Protein AF-A0A3C0SJN4-F1 (afdb_monomer_lite)

Structure (mmCIF, N/CA/C/O backbone):
data_AF-A0A3C0SJN4-F1
#
_entry.id   AF-A0A3C0SJN4-F1
#
loop_
_atom_site.group_PDB
_atom_site.id
_atom_site.type_symbol
_atom_site.label_atom_id
_atom_site.label_alt_id
_atom_site.label_comp_id
_atom_site.label_asym_id
_atom_site.label_entity_id
_atom_site.label_seq_id
_atom_site.pdbx_PDB_ins_code
_atom_site.Cartn_x
_atom_site.Cartn_y
_atom_site.Cartn_z
_atom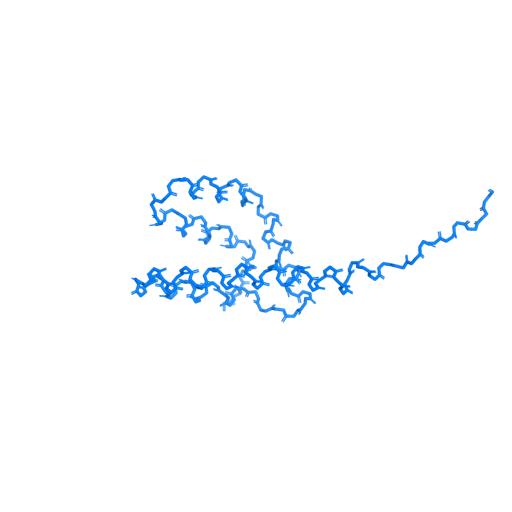_site.occupancy
_atom_site.B_iso_or_equiv
_atom_site.auth_seq_id
_atom_site.auth_comp_id
_atom_site.auth_asym_id
_atom_site.auth_atom_id
_atom_site.pdbx_PDB_model_num
ATOM 1 N N . ALA A 1 1 ? -14.432 -9.731 -17.265 1.00 37.62 1 ALA A N 1
ATOM 2 C CA . ALA A 1 1 ? -14.388 -8.297 -16.925 1.00 37.62 1 ALA A CA 1
ATOM 3 C C . ALA A 1 1 ? -13.154 -7.698 -17.584 1.00 37.62 1 ALA A C 1
ATOM 5 O O . ALA A 1 1 ? -12.112 -8.343 -17.551 1.00 37.62 1 ALA A O 1
ATOM 6 N N . ARG A 1 2 ? -13.260 -6.547 -18.258 1.00 41.03 2 ARG A N 1
ATOM 7 C CA . ARG A 1 2 ? -12.065 -5.808 -18.691 1.00 41.03 2 ARG A CA 1
ATOM 8 C C . ARG A 1 2 ? -11.479 -5.211 -17.414 1.00 41.03 2 ARG A C 1
ATOM 10 O O . ARG A 1 2 ? -12.140 -4.374 -16.817 1.00 41.03 2 ARG A O 1
ATOM 17 N N . GLY A 1 3 ? -10.358 -5.752 -16.940 1.00 44.16 3 GLY A N 1
ATOM 18 C CA . GLY A 1 3 ? -9.697 -5.248 -15.739 1.00 44.16 3 GLY A CA 1
ATOM 19 C C . GLY A 1 3 ? -9.242 -3.822 -16.004 1.00 44.16 3 GLY A C 1
ATOM 20 O O . GLY A 1 3 ? -8.483 -3.595 -16.948 1.00 44.16 3 GLY A O 1
ATOM 21 N N . GLU A 1 4 ? -9.769 -2.872 -15.241 1.00 54.94 4 GLU A N 1
ATOM 22 C CA . GLU A 1 4 ? -9.225 -1.520 -15.233 1.00 54.94 4 GLU A CA 1
ATOM 23 C C . GLU A 1 4 ? -7.765 -1.577 -14.755 1.00 54.94 4 GLU A C 1
ATOM 25 O O . GLU A 1 4 ? -7.414 -2.485 -13.992 1.00 54.94 4 GLU A O 1
ATOM 30 N N . PRO A 1 5 ? -6.885 -0.681 -15.239 1.00 64.06 5 PRO A N 1
ATOM 31 C CA . PRO A 1 5 ? -5.504 -0.632 -14.774 1.00 64.06 5 PRO A CA 1
ATOM 32 C C . PRO A 1 5 ? -5.484 -0.517 -13.252 1.00 64.06 5 PRO A C 1
ATOM 34 O O . PRO A 1 5 ? -6.140 0.354 -12.690 1.00 64.06 5 PRO A O 1
ATOM 37 N N . MET A 1 6 ? -4.711 -1.359 -12.569 1.00 68.94 6 MET A N 1
ATOM 38 C CA . MET A 1 6 ? -4.651 -1.322 -11.103 1.00 68.94 6 MET A CA 1
ATOM 39 C C . MET A 1 6 ? -4.192 0.050 -10.594 1.00 68.94 6 MET A C 1
ATOM 41 O O . MET A 1 6 ? -4.569 0.456 -9.498 1.00 68.94 6 MET A O 1
ATOM 45 N N . ALA A 1 7 ? -3.415 0.788 -11.396 1.00 73.56 7 ALA A N 1
ATOM 46 C CA . ALA A 1 7 ? -2.990 2.138 -11.062 1.00 73.56 7 ALA A CA 1
ATOM 47 C C . ALA A 1 7 ? -4.133 3.148 -10.900 1.00 73.56 7 ALA A C 1
ATOM 49 O O . ALA A 1 7 ? -3.939 4.118 -10.169 1.00 73.56 7 ALA A O 1
ATOM 50 N N . SER A 1 8 ? -5.286 2.971 -11.560 1.00 71.69 8 SER A N 1
ATOM 51 C CA . SER A 1 8 ? -6.400 3.912 -11.390 1.00 71.69 8 SER A CA 1
ATOM 52 C C . SER A 1 8 ? -7.082 3.741 -10.038 1.00 71.69 8 SER A C 1
ATOM 54 O O . SER A 1 8 ? -7.463 4.740 -9.448 1.00 71.69 8 SER A O 1
ATOM 56 N N . THR A 1 9 ? -7.149 2.511 -9.518 1.00 81.12 9 THR A N 1
ATOM 57 C CA . THR A 1 9 ? -7.845 2.192 -8.258 1.00 81.12 9 THR A CA 1
ATOM 58 C C . THR A 1 9 ? -6.939 2.133 -7.026 1.00 81.12 9 THR A C 1
ATOM 60 O O . THR A 1 9 ? -7.398 2.066 -5.887 1.00 81.12 9 THR A O 1
ATOM 63 N N . ASP A 1 10 ? -5.625 2.113 -7.232 1.00 86.75 10 ASP A N 1
ATOM 64 C CA . ASP A 1 10 ? -4.624 1.994 -6.172 1.00 86.75 10 ASP A CA 1
ATOM 65 C C . ASP A 1 10 ? -4.625 3.185 -5.181 1.00 86.75 10 ASP A C 1
ATOM 67 O O . ASP A 1 10 ? -4.630 2.935 -3.974 1.00 86.75 10 ASP A O 1
ATOM 71 N N . PRO A 1 11 ? -4.710 4.465 -5.603 1.00 87.75 11 PRO A N 1
ATOM 72 C CA . PRO A 1 11 ? -4.845 5.582 -4.664 1.00 87.75 11 PRO A CA 1
ATOM 73 C C . PRO A 1 11 ? -6.085 5.463 -3.770 1.00 87.75 11 PRO A C 1
ATOM 75 O O . PRO A 1 11 ? -5.975 5.602 -2.553 1.00 87.75 11 PRO A O 1
ATOM 78 N N . GLU A 1 12 ? -7.230 5.124 -4.363 1.00 89.06 12 GLU A N 1
ATOM 79 C CA . GLU A 1 12 ? -8.526 5.026 -3.682 1.00 89.06 12 GLU A CA 1
ATOM 80 C C . GLU A 1 12 ? -8.524 3.915 -2.627 1.00 89.06 12 GLU A C 1
ATOM 82 O O . GLU A 1 12 ? -9.024 4.108 -1.519 1.00 89.06 12 GLU A O 1
ATOM 87 N N . PHE A 1 13 ? -7.884 2.778 -2.920 1.00 90.44 13 PHE A N 1
ATOM 88 C CA . PHE A 1 13 ? -7.709 1.701 -1.946 1.00 90.44 13 PHE A CA 1
ATOM 89 C C . PHE A 1 13 ? -6.942 2.174 -0.703 1.00 90.44 13 PHE A C 1
ATOM 91 O O . PHE A 1 13 ? -7.379 1.967 0.430 1.00 90.44 13 PHE A O 1
ATOM 98 N N . HIS A 1 14 ? -5.805 2.844 -0.897 1.00 93.44 14 HIS A N 1
ATOM 99 C CA . HIS A 1 14 ? -4.993 3.333 0.216 1.00 93.44 14 HIS A CA 1
ATOM 100 C C . HIS A 1 14 ? -5.681 4.448 1.013 1.00 93.44 14 HIS A C 1
ATOM 102 O O . HIS A 1 14 ? -5.549 4.488 2.239 1.00 93.44 14 HIS A O 1
ATOM 108 N N . GLU A 1 15 ? -6.404 5.343 0.339 1.00 92.62 15 GLU A N 1
ATOM 109 C CA . GLU A 1 15 ? -7.209 6.380 0.986 1.00 92.62 15 GLU A CA 1
ATOM 110 C C . GLU A 1 15 ? -8.304 5.769 1.860 1.00 92.62 15 GLU A C 1
ATOM 112 O O . GLU A 1 15 ? -8.481 6.189 3.008 1.00 92.62 15 GLU A O 1
ATOM 117 N N . GLU A 1 16 ? -8.984 4.734 1.366 1.00 94.62 16 GLU A N 1
ATOM 118 C CA . GLU A 1 16 ? -10.049 4.067 2.103 1.00 94.62 16 GLU A CA 1
ATOM 119 C C . GLU A 1 16 ? -9.512 3.309 3.321 1.00 94.62 16 GLU A C 1
ATOM 121 O O . GLU A 1 16 ? -10.029 3.491 4.424 1.00 94.62 16 GLU A O 1
ATOM 126 N N . VAL A 1 17 ? -8.416 2.552 3.174 1.00 94.88 17 VAL A N 1
ATOM 127 C CA . VAL A 1 17 ? -7.737 1.887 4.304 1.00 94.88 17 VAL A CA 1
ATOM 128 C C . VAL A 1 17 ? -7.328 2.909 5.375 1.00 94.88 17 VAL A C 1
ATOM 130 O O . VAL A 1 17 ? -7.533 2.689 6.572 1.00 94.88 17 VAL A O 1
ATOM 133 N N . ALA A 1 18 ? -6.793 4.064 4.969 1.00 94.94 18 ALA A N 1
ATOM 134 C CA . ALA A 1 18 ? -6.434 5.126 5.903 1.00 94.94 18 ALA A CA 1
ATOM 135 C C . ALA A 1 18 ? -7.666 5.730 6.593 1.00 94.94 18 ALA A C 1
ATOM 137 O O . ALA A 1 18 ? -7.638 5.956 7.805 1.00 94.94 18 ALA A O 1
ATOM 138 N N . ARG A 1 19 ? -8.761 5.948 5.857 1.00 95.75 19 ARG A N 1
ATOM 139 C CA . ARG A 1 19 ? -10.019 6.486 6.390 1.00 95.75 19 ARG A CA 1
ATOM 140 C C . ARG A 1 19 ? -10.642 5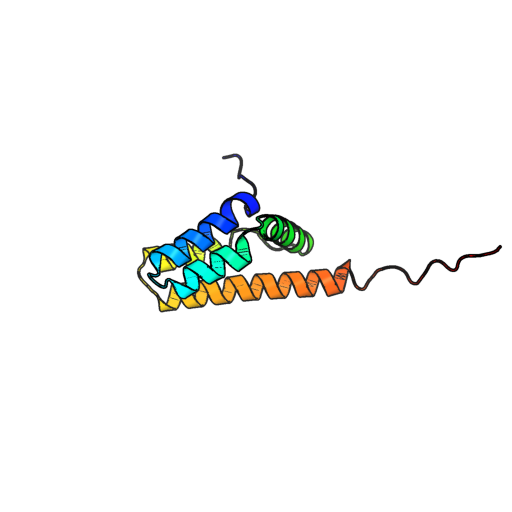.553 7.429 1.00 95.75 19 ARG A C 1
ATOM 142 O O . ARG A 1 19 ? -10.999 6.015 8.514 1.00 95.75 19 ARG A O 1
ATOM 149 N N . ILE A 1 20 ? -10.754 4.256 7.132 1.00 94.94 20 ILE A N 1
ATOM 150 C CA . ILE A 1 20 ? -11.374 3.275 8.041 1.00 94.94 20 ILE A CA 1
ATOM 151 C C . ILE A 1 20 ? -10.513 2.978 9.274 1.00 94.94 20 ILE A C 1
ATOM 153 O O . ILE A 1 20 ? -11.049 2.559 10.295 1.00 94.94 20 ILE A O 1
ATOM 157 N N . SER A 1 21 ? -9.207 3.269 9.231 1.00 94.19 21 SER A N 1
ATOM 158 C CA . SER A 1 21 ? -8.327 3.150 10.405 1.00 94.19 21 SER A CA 1
ATOM 159 C C . SER A 1 21 ? -8.663 4.136 11.536 1.00 94.19 21 SER A C 1
ATOM 161 O O . SER A 1 21 ? -8.179 3.980 12.656 1.00 94.19 21 SER A O 1
ATOM 163 N N . GLY A 1 22 ? -9.422 5.204 11.249 1.00 95.06 22 GLY A N 1
ATOM 164 C CA . GLY A 1 22 ? -9.710 6.281 12.203 1.00 95.06 22 GLY A CA 1
ATOM 165 C C . GLY A 1 22 ? -8.503 7.167 12.553 1.00 95.06 22 GLY A C 1
ATOM 166 O O . GLY A 1 22 ? -8.633 8.109 13.339 1.00 95.06 22 GLY A O 1
ATOM 167 N N . ASN A 1 23 ? -7.330 6.915 11.965 1.00 95.75 23 ASN A N 1
ATOM 168 C CA . ASN A 1 23 ? -6.115 7.679 12.211 1.00 95.75 23 ASN A CA 1
ATOM 169 C C . ASN A 1 23 ? -6.019 8.883 11.257 1.00 95.75 23 ASN A C 1
ATOM 171 O O . ASN A 1 23 ? -5.532 8.780 10.132 1.00 95.75 23 ASN A O 1
ATOM 175 N N . LYS A 1 24 ? -6.434 10.060 11.740 1.00 95.19 24 LYS A N 1
ATOM 176 C CA . LYS A 1 24 ? -6.414 11.312 10.958 1.00 95.19 24 LYS A CA 1
ATOM 177 C C . LYS A 1 24 ? -5.020 11.711 10.465 1.00 95.19 24 LYS A C 1
ATOM 179 O O . LYS A 1 24 ? -4.906 12.297 9.394 1.00 95.19 24 LYS A O 1
ATOM 184 N N . VAL A 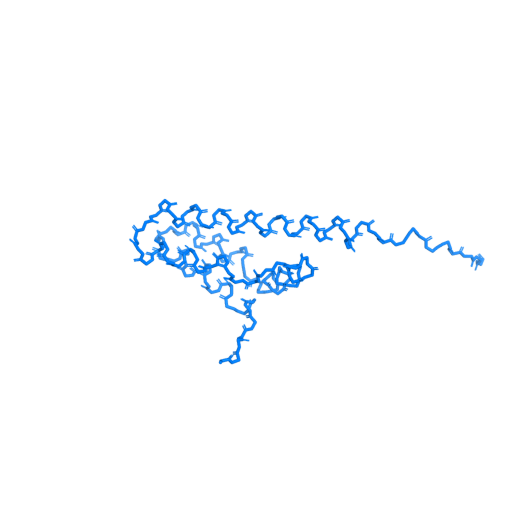1 25 ? -3.966 11.389 11.220 1.00 96.12 25 VAL A N 1
ATOM 185 C CA . VAL A 1 25 ? -2.581 11.671 10.806 1.00 96.12 25 VAL A CA 1
ATOM 186 C C . VAL A 1 25 ? -2.210 10.805 9.606 1.00 96.12 25 VAL A C 1
ATOM 188 O O . VAL A 1 25 ? -1.666 11.317 8.630 1.00 96.12 25 VAL A O 1
ATOM 191 N N . LEU A 1 26 ? -2.547 9.512 9.653 1.00 93.81 26 LEU A N 1
ATOM 192 C CA . LEU A 1 26 ? -2.334 8.595 8.533 1.00 93.81 26 LEU A CA 1
ATOM 193 C C . LEU A 1 26 ? -3.128 9.035 7.300 1.00 93.81 26 LEU A C 1
ATOM 195 O O . LEU A 1 26 ? -2.573 9.072 6.207 1.00 93.81 26 LEU A O 1
ATOM 199 N N . GLN A 1 27 ? -4.392 9.421 7.481 1.00 94.69 27 GLN A N 1
ATOM 200 C CA . GLN A 1 27 ? -5.238 9.903 6.392 1.00 94.69 27 GLN A CA 1
ATOM 201 C C . GLN A 1 27 ? -4.626 11.123 5.684 1.00 94.69 27 GLN A C 1
ATOM 203 O O . GLN A 1 27 ? -4.466 11.097 4.466 1.00 94.69 27 GLN A O 1
ATOM 208 N N . SER A 1 28 ? -4.198 12.150 6.429 1.00 93.94 28 SER A N 1
ATOM 209 C CA . SER A 1 28 ? -3.513 13.310 5.840 1.00 93.94 28 SER A CA 1
ATOM 210 C C . SER A 1 28 ? -2.196 12.940 5.155 1.00 93.94 28 SER A C 1
ATOM 212 O O . SER A 1 28 ? -1.876 13.477 4.097 1.00 93.94 28 SER A O 1
ATOM 214 N N . ALA A 1 29 ? -1.420 12.025 5.740 1.00 93.06 29 ALA A N 1
ATOM 215 C CA . ALA A 1 29 ? -0.156 11.595 5.154 1.00 93.06 29 ALA A CA 1
ATOM 216 C C . ALA A 1 29 ? -0.366 10.869 3.817 1.00 93.06 29 ALA A C 1
ATOM 218 O O . ALA A 1 29 ? 0.341 11.159 2.853 1.00 93.06 29 ALA A O 1
ATOM 219 N N . ILE A 1 30 ? -1.348 9.966 3.740 1.00 91.81 30 ILE A N 1
ATOM 220 C CA . ILE A 1 30 ? -1.691 9.251 2.506 1.00 91.81 30 ILE A CA 1
ATOM 221 C C . ILE A 1 30 ? -2.189 10.218 1.436 1.00 91.81 30 ILE A C 1
ATOM 223 O O . ILE A 1 30 ? -1.711 10.135 0.307 1.00 91.81 30 ILE A O 1
ATOM 227 N N . GLU A 1 31 ? -3.039 11.187 1.788 1.00 88.50 31 GLU A N 1
ATOM 228 C CA . GLU A 1 31 ? -3.492 12.211 0.840 1.00 88.50 31 GLU A CA 1
ATOM 229 C C . GLU A 1 31 ? -2.300 12.975 0.236 1.00 88.50 31 GLU A C 1
ATOM 231 O O . GLU A 1 31 ? -2.246 13.197 -0.968 1.00 88.50 31 GLU A O 1
ATOM 236 N N . ILE A 1 32 ? -1.291 13.331 1.040 1.00 88.44 32 ILE A N 1
ATOM 237 C CA . ILE A 1 32 ? -0.091 14.031 0.553 1.00 88.44 32 ILE A CA 1
ATOM 238 C C . ILE A 1 32 ? 0.777 13.120 -0.324 1.00 88.44 32 ILE A C 1
ATOM 240 O O . ILE A 1 32 ? 1.224 13.542 -1.390 1.00 88.44 32 ILE A O 1
ATOM 244 N N . ILE A 1 33 ? 1.028 11.883 0.114 1.00 86.25 33 ILE A N 1
ATOM 245 C CA . ILE A 1 33 ? 1.910 10.934 -0.583 1.00 86.25 33 ILE A CA 1
ATOM 246 C C . ILE A 1 33 ? 1.301 10.494 -1.920 1.00 86.25 33 ILE A C 1
ATOM 248 O O . ILE A 1 33 ? 2.036 10.281 -2.885 1.00 86.25 33 ILE A O 1
ATOM 252 N N . ARG A 1 34 ? -0.028 10.357 -1.988 1.00 83.56 34 ARG A N 1
ATOM 253 C CA . ARG A 1 34 ? -0.738 9.761 -3.130 1.00 83.56 34 ARG A CA 1
ATOM 254 C C . ARG A 1 34 ? -1.488 10.763 -4.010 1.00 83.56 34 ARG A C 1
ATOM 256 O O . ARG A 1 34 ? -1.979 10.366 -5.061 1.00 83.56 34 ARG A O 1
ATOM 263 N N . ARG A 1 35 ? -1.493 12.057 -3.654 1.00 69.88 35 ARG A N 1
ATOM 264 C CA . ARG A 1 35 ? -2.199 13.164 -4.341 1.00 69.88 35 ARG A CA 1
ATOM 265 C C . ARG A 1 35 ? -1.986 13.265 -5.852 1.00 69.88 35 ARG A C 1
ATOM 267 O O . ARG A 1 35 ? -2.805 13.858 -6.544 1.00 69.88 35 ARG A O 1
ATOM 274 N N . SER A 1 36 ? -0.876 12.735 -6.360 1.00 63.53 36 SER A N 1
ATOM 275 C CA . SER A 1 36 ? -0.629 12.595 -7.793 1.00 63.53 36 SER A CA 1
ATOM 276 C C . SER A 1 36 ? -0.716 11.112 -8.150 1.00 63.53 36 SER A C 1
ATOM 278 O O . SER A 1 36 ? 0.233 10.355 -7.947 1.00 63.53 36 SER A O 1
ATOM 280 N N . GLY A 1 37 ? -1.852 10.672 -8.700 1.00 65.31 37 GLY A N 1
ATOM 281 C CA . GLY A 1 37 ? -2.037 9.301 -9.211 1.00 65.31 37 GLY A CA 1
ATOM 282 C C . GLY A 1 37 ? -0.967 8.857 -10.231 1.00 65.31 37 GLY A C 1
ATOM 283 O O . GLY A 1 37 ? -0.840 7.672 -10.537 1.00 65.31 37 GLY A O 1
ATOM 284 N N . GLU A 1 38 ? -0.129 9.791 -10.694 1.00 67.38 38 GLU A N 1
ATOM 285 C CA . GLU A 1 38 ? 1.124 9.561 -11.419 1.00 67.38 38 GLU A CA 1
ATOM 286 C C . GLU A 1 38 ? 2.024 8.508 -10.748 1.00 67.38 38 GLU A C 1
ATOM 288 O O . GLU A 1 38 ? 2.611 7.670 -11.438 1.00 67.38 38 GLU A O 1
ATOM 293 N N . GLY A 1 39 ? 2.093 8.491 -9.410 1.00 73.06 39 GLY A N 1
ATOM 294 C CA . GLY A 1 39 ? 2.885 7.506 -8.670 1.00 73.06 39 GLY A CA 1
ATOM 295 C C . GLY A 1 39 ? 2.400 6.070 -8.883 1.00 73.06 39 GLY A C 1
ATOM 296 O O . GLY A 1 39 ? 3.213 5.169 -9.089 1.00 73.06 39 GLY A O 1
ATOM 297 N N . ALA A 1 40 ? 1.082 5.855 -8.907 1.00 80.56 40 ALA A N 1
ATOM 298 C CA . ALA A 1 40 ? 0.496 4.528 -9.086 1.00 80.56 40 ALA A CA 1
ATOM 299 C C . ALA A 1 40 ? 0.798 3.962 -10.484 1.00 80.56 40 ALA A C 1
ATOM 301 O O . ALA A 1 40 ? 1.254 2.825 -10.608 1.00 80.56 40 ALA A O 1
ATOM 302 N N . SER A 1 41 ? 0.663 4.789 -11.527 1.00 83.19 41 SER A N 1
ATOM 303 C CA . SER A 1 41 ? 1.002 4.403 -12.909 1.00 83.19 41 SER A CA 1
ATOM 304 C C . SER A 1 41 ? 2.496 4.094 -13.071 1.00 83.19 41 SER A C 1
ATOM 306 O O . SER A 1 41 ? 2.884 3.162 -13.778 1.00 83.19 41 SER A O 1
ATOM 308 N N . PHE A 1 42 ? 3.359 4.848 -12.383 1.00 86.38 42 PHE A N 1
ATOM 309 C CA . PHE A 1 42 ? 4.799 4.602 -12.377 1.00 86.38 42 PHE A CA 1
ATOM 310 C C . PHE A 1 42 ? 5.165 3.273 -11.700 1.00 86.38 42 PHE A C 1
ATOM 312 O O . PHE A 1 42 ? 5.959 2.500 -12.247 1.00 86.38 42 PHE A O 1
ATOM 319 N N . PHE A 1 43 ? 4.576 2.971 -10.539 1.00 87.69 43 PH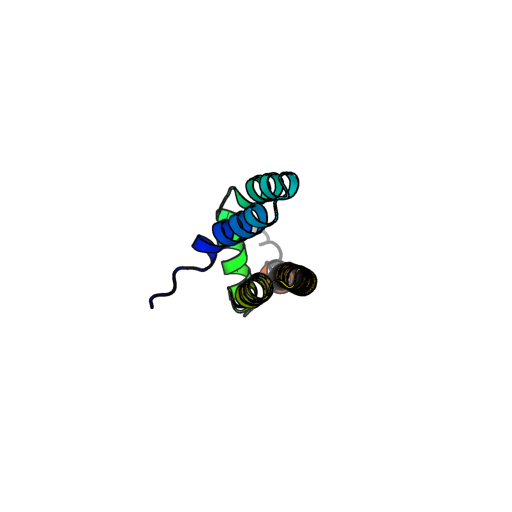E A N 1
ATOM 320 C CA . PHE A 1 43 ? 4.812 1.698 -9.858 1.00 87.69 43 PHE A CA 1
ATOM 321 C C . PHE A 1 43 ? 4.248 0.513 -10.645 1.00 87.69 43 PHE A C 1
ATOM 323 O O . PHE A 1 43 ? 4.939 -0.497 -10.765 1.00 87.69 43 PHE A O 1
ATOM 330 N N . GLU A 1 44 ? 3.060 0.635 -11.242 1.00 87.75 44 GLU A N 1
ATOM 331 C CA . GLU A 1 44 ? 2.495 -0.394 -12.124 1.00 87.75 44 GLU A CA 1
ATOM 332 C C . GLU A 1 44 ? 3.441 -0.709 -13.291 1.00 87.75 44 GLU A C 1
ATOM 334 O O . GLU A 1 44 ? 3.751 -1.878 -13.547 1.00 87.75 44 GLU A O 1
ATOM 339 N N . TYR A 1 45 ? 3.979 0.323 -13.947 1.00 89.38 45 TYR A N 1
ATOM 340 C CA . TYR A 1 45 ? 4.957 0.158 -15.018 1.00 89.38 45 TYR A CA 1
ATOM 341 C C . TYR A 1 45 ? 6.219 -0.582 -14.547 1.00 89.38 45 TYR A C 1
ATOM 343 O O . TYR A 1 45 ? 6.628 -1.564 -15.171 1.00 89.38 45 TYR A O 1
ATOM 351 N N . ILE A 1 46 ? 6.828 -0.143 -13.438 1.00 91.12 46 ILE A N 1
ATOM 352 C CA . ILE A 1 46 ? 8.033 -0.768 -12.869 1.00 91.12 46 ILE A CA 1
ATOM 353 C C . ILE A 1 46 ? 7.786 -2.242 -12.559 1.00 91.12 46 ILE A C 1
ATOM 355 O O . ILE A 1 46 ? 8.565 -3.100 -12.979 1.00 91.12 46 ILE A O 1
ATOM 359 N N . ARG A 1 47 ? 6.704 -2.533 -11.834 1.00 90.81 47 ARG A N 1
ATOM 360 C CA . ARG A 1 47 ? 6.362 -3.881 -11.369 1.00 90.81 47 ARG A CA 1
ATOM 361 C C . ARG A 1 47 ? 6.107 -4.818 -12.540 1.00 90.81 47 ARG A C 1
ATOM 363 O O . ARG A 1 47 ? 6.652 -5.917 -12.567 1.00 90.81 47 ARG A O 1
ATOM 370 N N . THR A 1 48 ? 5.396 -4.338 -13.557 1.00 89.94 48 THR A N 1
ATOM 371 C CA . THR A 1 48 ? 5.187 -5.082 -14.804 1.00 89.94 48 THR A CA 1
ATOM 372 C C . THR A 1 48 ? 6.514 -5.373 -15.511 1.00 89.94 48 THR A C 1
ATOM 374 O O . THR A 1 48 ? 6.729 -6.484 -15.992 1.00 89.94 48 THR A O 1
ATOM 377 N N . LYS A 1 49 ? 7.444 -4.407 -15.553 1.00 91.81 49 LYS A N 1
ATOM 378 C CA . LYS A 1 49 ? 8.753 -4.582 -16.207 1.00 91.81 49 LYS A CA 1
ATOM 379 C C . LYS A 1 49 ? 9.646 -5.622 -15.539 1.00 91.81 49 LYS A C 1
ATOM 381 O O . LYS A 1 49 ? 10.395 -6.287 -16.246 1.00 91.81 49 LYS A O 1
ATOM 386 N N . VAL A 1 50 ? 9.549 -5.783 -14.222 1.00 92.88 50 VAL A N 1
ATOM 387 C CA . VAL A 1 50 ? 10.314 -6.798 -13.478 1.00 92.88 50 VAL A CA 1
ATOM 388 C C . VAL A 1 50 ? 9.563 -8.126 -13.310 1.00 92.88 50 VAL A C 1
ATOM 390 O O . VAL A 1 50 ? 10.067 -9.025 -12.645 1.00 92.88 50 VAL A O 1
ATOM 393 N N . GLY A 1 51 ? 8.386 -8.272 -13.932 1.00 88.44 51 GLY A N 1
ATOM 394 C CA . GLY A 1 51 ? 7.604 -9.512 -13.935 1.00 88.44 51 GLY A CA 1
ATOM 395 C C . GLY A 1 51 ? 6.732 -9.737 -12.695 1.00 88.44 51 GLY A C 1
ATOM 396 O O . GLY A 1 51 ? 6.245 -10.849 -12.498 1.00 88.44 51 GLY A O 1
ATOM 397 N N . SER A 1 52 ? 6.523 -8.715 -11.865 1.00 86.62 52 SER A N 1
ATOM 398 C CA . SER A 1 52 ? 5.639 -8.795 -10.698 1.00 86.62 52 SER A CA 1
ATOM 399 C C . SER A 1 52 ? 4.168 -8.707 -11.103 1.00 86.62 52 SER A C 1
ATOM 401 O O . SER A 1 52 ? 3.792 -7.942 -11.993 1.00 86.62 52 SER A O 1
ATOM 403 N N . GLN A 1 53 ? 3.313 -9.448 -10.395 1.00 78.56 53 GLN A N 1
ATOM 404 C CA . GLN A 1 53 ? 1.865 -9.346 -10.552 1.00 78.56 53 GLN A CA 1
ATOM 405 C C . GLN A 1 53 ? 1.348 -8.104 -9.815 1.00 78.56 53 GLN A C 1
ATOM 407 O O . GLN A 1 53 ? 1.507 -7.952 -8.600 1.00 78.56 53 GLN A O 1
ATOM 412 N N . VAL A 1 54 ? 0.750 -7.179 -10.561 1.00 73.00 54 VAL A N 1
ATOM 413 C CA . VAL A 1 54 ? 0.161 -5.954 -10.010 1.00 73.00 54 VAL A CA 1
ATOM 414 C C . VAL A 1 54 ? -1.204 -6.292 -9.399 1.00 73.00 54 VAL A C 1
ATOM 416 O O . VAL A 1 54 ? -1.970 -7.051 -9.983 1.00 73.00 54 VAL A O 1
ATOM 419 N N . GLY A 1 55 ? -1.481 -5.784 -8.195 1.00 69.25 55 GLY A N 1
ATOM 420 C CA . GLY A 1 55 ? -2.756 -5.963 -7.485 1.00 69.25 55 GLY A CA 1
ATOM 421 C C . GLY A 1 55 ? -2.902 -7.213 -6.616 1.00 69.25 55 GLY A C 1
ATOM 422 O O . GLY A 1 55 ? -3.680 -7.178 -5.670 1.00 69.25 55 GLY A O 1
ATOM 423 N N . ALA A 1 56 ? -2.103 -8.264 -6.830 1.00 73.69 56 ALA A N 1
ATOM 424 C CA . ALA A 1 56 ? -2.177 -9.491 -6.021 1.00 73.69 56 ALA A CA 1
ATOM 425 C C . ALA A 1 56 ? -1.936 -9.257 -4.514 1.00 73.69 56 ALA A C 1
ATOM 427 O O . ALA A 1 56 ? -2.468 -9.976 -3.676 1.00 73.69 56 ALA A O 1
ATOM 428 N N . ASP A 1 57 ? -1.155 -8.232 -4.167 1.00 81.00 57 ASP A N 1
ATOM 429 C CA . ASP A 1 57 ? -0.851 -7.899 -2.774 1.00 81.00 57 ASP A CA 1
ATOM 430 C C . ASP A 1 57 ? -2.033 -7.219 -2.043 1.00 81.00 57 ASP A C 1
ATOM 432 O O . ASP A 1 57 ? -2.087 -7.273 -0.815 1.00 81.00 57 ASP A O 1
ATOM 436 N N . HIS A 1 58 ? -2.963 -6.568 -2.760 1.00 91.00 58 HIS A N 1
ATOM 437 C CA . HIS A 1 58 ? -4.097 -5.859 -2.142 1.00 91.00 58 HIS A CA 1
ATOM 438 C C . HIS A 1 58 ? -5.164 -6.813 -1.618 1.00 91.00 58 HIS A C 1
ATOM 440 O O . HIS A 1 58 ? -5.741 -6.536 -0.570 1.00 91.00 58 HIS A O 1
ATOM 446 N N . GLU A 1 59 ? -5.379 -7.943 -2.295 1.00 90.56 59 GLU A N 1
ATOM 447 C CA . GLU A 1 59 ? -6.357 -8.951 -1.872 1.00 90.56 59 GLU A CA 1
ATOM 448 C C . GLU A 1 59 ? -6.062 -9.433 -0.447 1.00 90.56 59 GLU A C 1
ATOM 450 O O . GLU A 1 59 ? -6.920 -9.371 0.421 1.00 90.56 59 GLU A O 1
ATOM 455 N N . ALA A 1 60 ? -4.802 -9.768 -0.154 1.00 92.69 60 ALA A N 1
ATOM 456 C CA . ALA A 1 60 ? -4.400 -10.222 1.177 1.00 92.69 60 ALA A CA 1
ATOM 457 C C . ALA A 1 60 ? -4.587 -9.155 2.274 1.00 92.69 60 ALA A C 1
ATOM 459 O O . ALA A 1 60 ? -4.763 -9.489 3.444 1.00 92.69 60 ALA A O 1
ATOM 460 N N . VAL A 1 61 ? -4.501 -7.867 1.924 1.00 95.38 61 VAL A N 1
ATOM 461 C CA . VAL A 1 61 ? -4.804 -6.771 2.858 1.00 95.38 61 VAL A C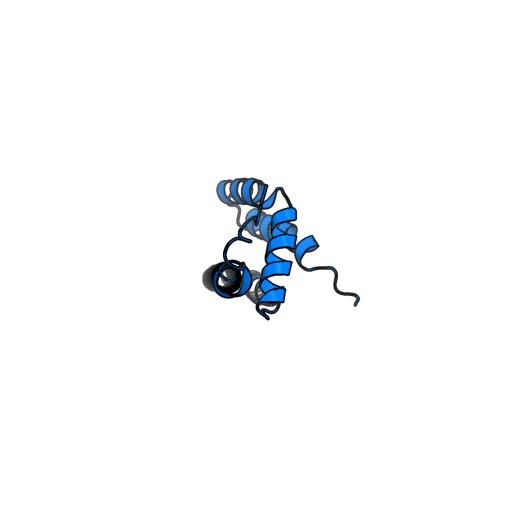A 1
ATOM 462 C C . VAL A 1 61 ? -6.311 -6.678 3.072 1.00 95.38 61 VAL A C 1
ATOM 464 O O . VAL A 1 61 ? -6.755 -6.549 4.209 1.00 95.38 61 VAL A O 1
ATOM 467 N N . TYR A 1 62 ? -7.083 -6.736 1.987 1.00 94.69 62 TYR A N 1
ATOM 468 C CA . TYR A 1 62 ? -8.538 -6.677 2.019 1.00 94.69 62 TYR A CA 1
ATOM 469 C C . TYR A 1 62 ? -9.130 -7.821 2.848 1.00 94.69 62 TYR A C 1
ATOM 471 O O . TYR A 1 62 ? -9.893 -7.552 3.772 1.00 94.69 62 TYR A O 1
ATOM 479 N N . GLU A 1 63 ? -8.722 -9.063 2.586 1.00 95.56 63 GLU A N 1
ATOM 480 C CA . GLU A 1 63 ? -9.170 -10.249 3.322 1.00 95.56 63 GLU A CA 1
ATOM 481 C C . GLU A 1 63 ? -8.895 -10.107 4.825 1.00 95.56 63 GLU A C 1
ATOM 483 O O . GLU A 1 63 ? -9.805 -10.252 5.634 1.00 95.56 63 GLU A O 1
ATOM 488 N N . ALA A 1 64 ? -7.682 -9.695 5.211 1.00 97.19 64 ALA A N 1
ATOM 489 C CA . ALA A 1 64 ? -7.341 -9.501 6.621 1.00 97.19 64 ALA A CA 1
ATOM 490 C C . ALA A 1 64 ? -8.172 -8.396 7.308 1.00 97.19 64 ALA A C 1
ATOM 492 O O . ALA A 1 64 ? -8.490 -8.501 8.493 1.00 97.19 64 ALA A O 1
ATOM 493 N N . ILE A 1 65 ? -8.544 -7.338 6.574 1.00 96.56 65 ILE A N 1
ATOM 494 C CA . ILE A 1 65 ? -9.445 -6.292 7.080 1.00 96.56 65 ILE A CA 1
ATOM 495 C C . ILE A 1 65 ? -10.868 -6.839 7.245 1.00 96.56 65 ILE A C 1
ATOM 497 O O . ILE A 1 65 ? -11.503 -6.559 8.261 1.00 96.56 65 ILE A O 1
ATOM 501 N N . VAL A 1 66 ? -11.367 -7.605 6.271 1.00 97.12 66 VAL A N 1
ATOM 502 C CA . VAL A 1 66 ? -12.698 -8.236 6.321 1.00 97.12 66 VAL A CA 1
ATOM 503 C C . VAL A 1 66 ? -12.800 -9.215 7.489 1.00 97.12 66 VAL A C 1
ATOM 505 O O . VAL A 1 66 ? -13.811 -9.218 8.190 1.00 97.12 66 VAL A O 1
ATOM 508 N N . ASP A 1 67 ? -11.737 -9.973 7.743 1.00 97.75 67 ASP A N 1
ATOM 509 C CA . ASP A 1 67 ? -11.644 -10.917 8.858 1.00 97.75 67 ASP A CA 1
ATOM 510 C C . ASP A 1 67 ? -11.489 -10.225 10.224 1.00 97.75 67 ASP A C 1
ATOM 512 O O . ASP A 1 67 ? -11.604 -10.868 11.269 1.00 97.75 67 ASP A O 1
ATOM 516 N N . GLY A 1 68 ? -11.263 -8.906 10.241 1.00 96.75 68 GLY A N 1
ATOM 517 C CA . GLY A 1 68 ? -11.103 -8.127 11.466 1.00 96.75 68 GLY A CA 1
ATOM 518 C C . GLY A 1 68 ? -9.800 -8.418 12.213 1.00 96.75 68 GLY A C 1
ATOM 519 O O . GLY A 1 68 ? -9.762 -8.241 13.430 1.00 96.75 68 GLY A O 1
ATOM 520 N N . ASP A 1 69 ? -8.750 -8.850 11.505 1.00 98.06 69 ASP A N 1
ATOM 521 C CA . ASP A 1 69 ? -7.429 -9.167 12.058 1.00 98.06 69 ASP A CA 1
ATOM 522 C C . ASP A 1 69 ? -6.441 -8.010 11.777 1.00 98.06 69 ASP A C 1
ATOM 524 O O . ASP A 1 69 ? -5.856 -7.915 10.686 1.00 98.06 69 ASP A O 1
ATOM 528 N N . PRO A 1 70 ? -6.253 -7.078 12.733 1.00 95.06 70 PRO A N 1
ATOM 529 C CA . PRO A 1 70 ? -5.416 -5.905 12.517 1.00 95.06 70 PRO A CA 1
ATOM 530 C C . PRO A 1 70 ? -3.928 -6.258 12.387 1.00 95.06 70 PRO A C 1
ATOM 532 O O . PRO A 1 70 ? -3.202 -5.588 11.642 1.00 95.06 70 PRO A O 1
ATOM 535 N N . GLU A 1 71 ? -3.452 -7.306 13.064 1.00 97.50 71 GLU A N 1
ATOM 536 C CA . GLU A 1 71 ? -2.078 -7.789 12.942 1.00 97.50 71 GLU A CA 1
ATOM 537 C C . GLU A 1 71 ? -1.816 -8.360 11.544 1.00 97.50 71 GLU A C 1
ATOM 539 O O . GLU A 1 71 ? -0.807 -8.015 10.915 1.00 97.50 71 GLU A O 1
ATOM 544 N N . ALA A 1 72 ? -2.732 -9.179 11.023 1.00 97.81 72 ALA A N 1
ATOM 545 C CA . ALA A 1 72 ? -2.641 -9.729 9.677 1.00 97.81 72 ALA A CA 1
ATOM 546 C C . ALA A 1 72 ? -2.709 -8.628 8.613 1.00 97.81 72 ALA A C 1
ATOM 548 O O . ALA A 1 72 ? -1.886 -8.634 7.691 1.00 97.81 72 ALA A O 1
ATOM 549 N N . ALA A 1 73 ? -3.603 -7.645 8.768 1.00 96.62 73 ALA A N 1
ATOM 550 C CA . ALA A 1 73 ? -3.725 -6.514 7.849 1.00 96.62 73 ALA A CA 1
ATOM 551 C C . ALA A 1 73 ? -2.437 -5.676 7.813 1.00 96.62 73 ALA A C 1
ATOM 553 O O . ALA A 1 73 ? -1.909 -5.362 6.741 1.00 96.62 73 ALA A O 1
ATOM 554 N N . SER A 1 74 ? -1.867 -5.379 8.985 1.00 96.00 74 SER A N 1
ATOM 555 C CA . SER A 1 74 ? -0.588 -4.671 9.110 1.00 96.00 74 SER A CA 1
ATOM 556 C C . SER A 1 74 ? 0.568 -5.454 8.476 1.00 96.00 74 SER A C 1
ATOM 558 O O . SER A 1 74 ? 1.379 -4.903 7.718 1.00 96.00 74 SER A O 1
ATOM 560 N N . ALA A 1 75 ? 0.627 -6.766 8.717 1.00 97.75 75 ALA A N 1
ATOM 561 C CA . ALA A 1 75 ? 1.643 -7.632 8.136 1.00 97.75 75 ALA A CA 1
ATOM 562 C C . ALA A 1 75 ? 1.506 -7.736 6.606 1.00 97.75 75 ALA A C 1
ATOM 564 O O . ALA A 1 75 ? 2.516 -7.707 5.897 1.00 97.75 75 ALA A O 1
ATOM 565 N N . ALA A 1 76 ? 0.280 -7.820 6.083 1.00 96.62 76 ALA A N 1
ATOM 566 C CA . ALA A 1 76 ? -0.004 -7.831 4.651 1.00 96.62 76 ALA A CA 1
ATOM 567 C C . ALA A 1 76 ? 0.408 -6.511 3.985 1.00 96.62 76 ALA A C 1
ATOM 569 O O . ALA A 1 76 ? 1.156 -6.537 3.006 1.00 96.62 76 ALA A O 1
ATOM 570 N N . MET A 1 77 ? 0.046 -5.365 4.571 1.00 95.31 77 MET A N 1
ATOM 571 C CA . MET A 1 77 ? 0.442 -4.046 4.064 1.00 95.31 77 MET A CA 1
ATOM 572 C C . MET A 1 77 ? 1.967 -3.865 4.092 1.00 95.31 77 MET A C 1
ATOM 574 O O . MET A 1 77 ? 2.574 -3.386 3.134 1.00 95.31 77 MET A O 1
ATOM 578 N N . THR A 1 78 ? 2.628 -4.325 5.155 1.00 96.75 78 THR A N 1
ATOM 579 C CA . THR A 1 78 ? 4.095 -4.293 5.248 1.00 96.75 78 THR A CA 1
ATOM 580 C C . THR A 1 78 ? 4.747 -5.142 4.156 1.00 96.75 78 THR A C 1
ATOM 582 O O . THR A 1 78 ? 5.735 -4.723 3.544 1.00 96.75 78 THR A O 1
ATOM 585 N N . ARG A 1 79 ? 4.213 -6.339 3.876 1.00 96.25 79 ARG A N 1
ATOM 586 C CA . ARG A 1 79 ? 4.692 -7.186 2.771 1.00 96.25 79 ARG A CA 1
ATOM 587 C C . ARG A 1 79 ? 4.484 -6.511 1.417 1.00 96.25 79 ARG A C 1
ATOM 589 O O . ARG A 1 79 ? 5.436 -6.462 0.640 1.00 96.25 79 ARG A O 1
ATOM 596 N N . HIS A 1 80 ? 3.302 -5.945 1.176 1.00 94.31 80 HIS A N 1
ATOM 597 C CA . HIS A 1 80 ? 2.977 -5.191 -0.035 1.00 94.31 80 HIS A CA 1
ATOM 598 C C . HIS A 1 80 ? 4.009 -4.081 -0.308 1.00 94.31 80 HIS A C 1
ATOM 600 O O . HIS A 1 80 ? 4.670 -4.087 -1.349 1.00 94.31 80 HIS A O 1
ATOM 606 N N . ILE A 1 81 ? 4.248 -3.187 0.659 1.00 93.38 81 ILE A N 1
ATOM 607 C CA . ILE A 1 81 ? 5.201 -2.076 0.496 1.00 93.38 81 ILE A CA 1
ATOM 608 C C . ILE A 1 81 ? 6.632 -2.587 0.275 1.00 93.38 81 ILE A C 1
ATOM 610 O O . ILE A 1 81 ? 7.357 -2.075 -0.581 1.00 93.38 81 ILE A O 1
ATOM 614 N N . ASN A 1 82 ? 7.048 -3.641 0.984 1.00 95.62 82 ASN A N 1
ATOM 615 C CA . ASN A 1 82 ? 8.363 -4.251 0.774 1.00 95.62 82 ASN A CA 1
ATOM 616 C C . ASN A 1 82 ? 8.514 -4.884 -0.618 1.00 95.62 82 ASN A C 1
ATOM 618 O O . ASN A 1 82 ? 9.603 -4.822 -1.196 1.00 95.62 82 ASN A O 1
ATOM 622 N N . ASN A 1 83 ? 7.446 -5.465 -1.173 1.00 93.94 83 ASN A N 1
ATOM 623 C CA . ASN A 1 83 ? 7.435 -5.964 -2.545 1.00 93.94 83 ASN A CA 1
ATOM 624 C C . ASN A 1 83 ? 7.622 -4.810 -3.538 1.00 93.94 83 ASN A C 1
ATOM 626 O O . ASN A 1 83 ? 8.489 -4.899 -4.403 1.00 93.94 83 ASN A O 1
ATOM 630 N N . VAL A 1 84 ? 6.902 -3.695 -3.365 1.00 92.00 84 VAL A N 1
ATOM 631 C CA . VAL A 1 84 ? 7.067 -2.498 -4.213 1.00 92.00 84 VAL A CA 1
ATOM 632 C C . VAL A 1 84 ? 8.508 -1.975 -4.154 1.00 92.00 84 VAL A C 1
ATOM 634 O O . VAL A 1 84 ? 9.129 -1.744 -5.191 1.00 92.00 84 VAL A O 1
ATOM 637 N N . ILE A 1 85 ? 9.091 -1.856 -2.955 1.00 94.25 85 ILE A N 1
ATOM 638 C CA . ILE A 1 85 ? 10.487 -1.417 -2.777 1.00 94.25 85 ILE A CA 1
ATOM 639 C C . ILE A 1 85 ? 11.465 -2.363 -3.488 1.00 94.25 85 ILE A C 1
ATOM 641 O O . ILE A 1 85 ? 12.424 -1.904 -4.118 1.00 94.25 85 ILE A O 1
ATOM 645 N N . ARG A 1 86 ? 11.251 -3.680 -3.385 1.00 94.88 86 ARG A N 1
ATOM 646 C CA . ARG A 1 86 ? 12.074 -4.685 -4.071 1.00 94.88 86 ARG A CA 1
ATOM 647 C C . ARG A 1 86 ? 12.011 -4.496 -5.582 1.00 94.88 86 ARG A C 1
ATOM 649 O O . ARG A 1 86 ? 13.061 -4.446 -6.216 1.00 94.88 86 ARG A O 1
ATOM 656 N N . ASP A 1 87 ? 10.816 -4.328 -6.130 1.00 93.81 87 ASP A N 1
ATOM 657 C CA . ASP A 1 87 ? 10.594 -4.197 -7.570 1.00 93.81 87 ASP A CA 1
ATOM 658 C C . ASP A 1 87 ? 11.259 -2.938 -8.131 1.00 93.81 87 ASP A C 1
ATOM 660 O O . ASP A 1 87 ? 11.965 -3.001 -9.138 1.00 93.81 87 ASP A O 1
ATOM 664 N N . VAL A 1 88 ? 11.144 -1.810 -7.422 1.00 93.25 88 VAL A N 1
ATOM 665 C CA . VAL A 1 88 ? 11.841 -0.562 -7.773 1.00 93.25 88 VAL A CA 1
ATOM 666 C C . VAL A 1 88 ? 13.360 -0.754 -7.767 1.00 93.25 88 VAL A C 1
ATOM 668 O O . VAL A 1 88 ? 14.048 -0.310 -8.690 1.00 93.25 88 VAL A O 1
ATOM 671 N N . ARG A 1 89 ? 13.910 -1.440 -6.756 1.00 94.50 89 ARG A N 1
ATOM 672 C CA . ARG A 1 89 ? 15.354 -1.725 -6.679 1.00 94.50 89 ARG A CA 1
ATOM 673 C C . ARG A 1 89 ? 15.823 -2.610 -7.834 1.00 94.50 89 ARG A C 1
ATOM 675 O O . ARG A 1 89 ? 16.862 -2.314 -8.425 1.00 94.50 89 ARG A O 1
ATOM 682 N N . THR A 1 90 ? 15.069 -3.659 -8.159 1.00 94.12 90 THR A N 1
ATOM 683 C CA . THR A 1 90 ? 15.352 -4.565 -9.282 1.00 94.12 90 THR A CA 1
ATOM 684 C C . THR A 1 90 ? 15.321 -3.810 -10.606 1.00 94.12 90 THR A C 1
ATOM 686 O O . THR A 1 90 ? 16.300 -3.836 -11.348 1.00 94.12 90 THR A O 1
ATOM 689 N N . TYR A 1 91 ? 14.267 -3.028 -10.853 1.00 94.00 91 TYR A N 1
ATOM 690 C CA . TYR A 1 91 ? 14.145 -2.206 -12.055 1.00 94.00 91 TYR A CA 1
ATOM 691 C C . TYR A 1 91 ? 15.336 -1.259 -12.221 1.00 94.00 91 TYR A C 1
ATOM 693 O O . TYR A 1 91 ? 15.932 -1.169 -13.294 1.00 94.00 91 TYR A O 1
ATOM 701 N N . TRP A 1 92 ? 15.746 -0.573 -11.151 1.00 92.56 92 TRP A N 1
ATOM 702 C CA . TRP A 1 92 ? 16.869 0.358 -11.232 1.00 92.56 92 TRP A CA 1
ATOM 703 C C . TRP A 1 92 ? 18.202 -0.343 -11.511 1.00 92.56 92 TRP A C 1
ATOM 705 O O . TRP A 1 92 ? 19.025 0.148 -12.292 1.00 92.56 92 TRP A O 1
ATOM 715 N N . LYS A 1 93 ? 18.420 -1.501 -10.879 1.00 90.94 93 LYS A N 1
ATOM 716 C CA . LYS A 1 93 ? 19.606 -2.334 -11.087 1.00 90.94 93 LYS A CA 1
ATOM 717 C C . LYS A 1 93 ? 19.692 -2.828 -12.532 1.00 90.94 93 LYS A C 1
ATOM 719 O O . LYS A 1 93 ? 20.761 -2.720 -13.129 1.00 90.94 93 LYS A O 1
ATOM 724 N N . ASP A 1 94 ? 18.588 -3.317 -13.083 1.00 89.62 94 ASP A N 1
ATOM 725 C CA . ASP A 1 94 ? 18.606 -4.077 -14.332 1.00 89.62 94 ASP A CA 1
ATOM 726 C C . ASP A 1 94 ? 18.333 -3.198 -15.565 1.00 89.62 94 ASP A C 1
ATOM 728 O O . ASP A 1 94 ? 18.772 -3.521 -16.671 1.00 89.62 94 ASP A O 1
ATOM 732 N N . HIS A 1 95 ? 17.609 -2.084 -15.409 1.00 85.56 95 HIS A N 1
ATOM 733 C CA . HIS A 1 95 ? 17.111 -1.282 -16.539 1.00 85.56 95 HIS A CA 1
ATOM 734 C C . HIS A 1 95 ? 17.595 0.171 -16.545 1.00 85.56 95 HIS A C 1
ATOM 736 O O . HIS A 1 95 ? 17.524 0.822 -17.585 1.00 85.56 95 HIS A O 1
ATOM 742 N N . VAL A 1 96 ? 18.111 0.691 -15.425 1.00 81.69 96 VAL A N 1
ATOM 743 C CA . VAL A 1 96 ? 18.594 2.085 -15.349 1.00 81.69 96 VAL A CA 1
ATOM 744 C C . VAL A 1 96 ? 20.116 2.163 -15.250 1.00 81.69 96 VAL A C 1
ATOM 746 O O . VAL A 1 96 ? 20.739 2.987 -15.921 1.00 81.69 96 VAL A O 1
ATOM 749 N N . ARG A 1 97 ? 20.755 1.275 -14.478 1.00 64.75 97 ARG A N 1
ATOM 750 C CA . ARG A 1 97 ? 22.228 1.208 -14.397 1.00 64.75 97 ARG A CA 1
ATOM 751 C C . ARG A 1 97 ? 22.909 0.682 -15.671 1.00 64.75 97 ARG A C 1
ATOM 753 O O . ARG A 1 97 ? 24.122 0.824 -15.786 1.00 64.75 97 ARG A O 1
ATOM 760 N N . SER A 1 98 ? 22.162 0.131 -16.628 1.00 55.53 98 SER A N 1
ATOM 761 C CA . SER A 1 98 ? 22.664 -0.373 -17.917 1.00 55.53 98 SER A CA 1
ATOM 762 C C . SER A 1 98 ? 22.666 0.660 -19.060 1.00 55.53 98 SER A C 1
ATOM 764 O O . SER A 1 98 ? 22.915 0.294 -20.209 1.00 55.53 98 SER A O 1
ATOM 766 N N . LEU A 1 99 ? 22.450 1.956 -18.785 1.00 49.69 99 LEU A N 1
ATOM 767 C CA . LEU A 1 99 ? 22.581 3.004 -19.809 1.00 49.69 99 LEU A CA 1
ATOM 768 C C . LEU A 1 99 ? 23.988 2.978 -20.449 1.00 49.69 99 LEU A C 1
ATOM 770 O O . LEU A 1 99 ? 24.989 2.964 -19.726 1.00 49.69 99 LEU A O 1
ATOM 774 N N . PRO A 1 100 ? 24.103 2.994 -21.793 1.00 51.50 100 PRO A N 1
ATOM 775 C CA . PRO A 1 100 ? 25.389 2.870 -22.465 1.00 51.50 100 PRO A CA 1
ATOM 776 C C . PRO A 1 100 ? 26.306 4.036 -22.090 1.00 51.50 100 PRO A C 1
ATOM 778 O O . PRO A 1 100 ? 25.895 5.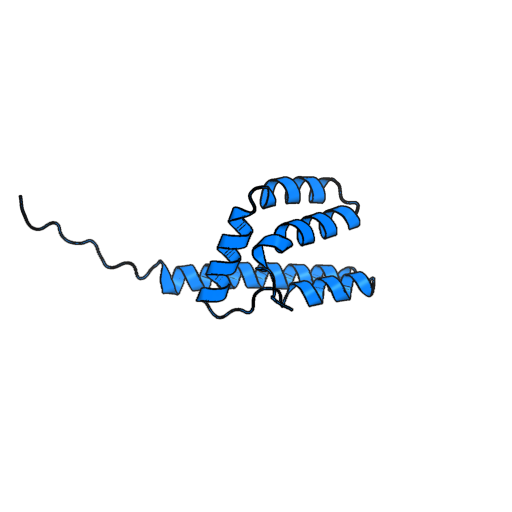200 -22.076 1.00 51.50 100 PRO A O 1
ATOM 781 N N . ALA A 1 101 ? 27.573 3.712 -21.815 1.00 53.25 101 ALA A N 1
ATOM 782 C CA . ALA A 1 101 ? 28.619 4.693 -21.572 1.00 53.25 101 ALA A CA 1
ATOM 783 C C . ALA A 1 101 ? 28.604 5.764 -22.677 1.00 53.25 101 ALA A C 1
ATOM 785 O O . ALA A 1 101 ? 28.582 5.438 -23.864 1.00 53.25 101 ALA A O 1
ATOM 786 N N . LYS A 1 102 ? 28.581 7.036 -22.248 1.00 50.22 102 LYS A N 1
ATOM 787 C CA . LYS A 1 102 ? 28.602 8.278 -23.043 1.00 50.22 102 LYS A CA 1
ATOM 788 C C . LYS A 1 102 ? 28.984 8.062 -24.515 1.00 50.22 102 LYS A C 1
ATOM 790 O O . LYS A 1 102 ? 30.130 7.717 -24.808 1.00 50.22 102 LYS A O 1
ATOM 795 N N . ARG A 1 103 ? 28.083 8.402 -25.450 1.00 55.22 103 ARG A N 1
ATOM 796 C CA . ARG A 1 103 ? 28.475 8.689 -26.843 1.00 55.22 103 ARG A CA 1
ATOM 797 C C . ARG A 1 103 ? 29.619 9.705 -26.794 1.00 55.22 103 ARG A C 1
ATOM 799 O O . ARG A 1 103 ? 29.392 10.867 -26.458 1.00 55.22 103 ARG A O 1
ATOM 806 N N . LYS A 1 104 ? 30.850 9.281 -27.110 1.00 52.28 104 LYS A N 1
ATOM 807 C CA . LYS A 1 104 ? 31.932 10.218 -27.423 1.00 52.28 104 LYS A CA 1
ATOM 808 C C . LYS A 1 104 ? 31.420 11.075 -28.577 1.00 52.28 104 LYS A C 1
ATOM 810 O O . LYS A 1 104 ? 31.204 10.554 -29.670 1.00 52.28 104 LYS A O 1
ATOM 815 N N . ARG A 1 105 ? 31.196 12.369 -28.336 1.00 52.50 105 ARG A N 1
ATOM 816 C CA . ARG A 1 105 ? 31.068 13.342 -29.421 1.00 52.50 105 ARG A CA 1
ATOM 817 C C . ARG A 1 105 ? 32.385 13.294 -30.196 1.00 52.50 105 ARG A C 1
ATOM 819 O O . ARG A 1 105 ? 33.401 13.784 -29.716 1.00 52.50 105 ARG A O 1
ATOM 826 N N . LYS A 1 106 ? 32.387 12.618 -31.345 1.00 49.22 106 LYS A N 1
ATOM 827 C CA . LYS A 1 106 ? 33.433 12.793 -32.349 1.00 49.22 106 LYS A CA 1
ATOM 828 C C . LYS A 1 106 ? 33.178 14.139 -33.018 1.00 49.22 106 LYS A C 1
ATOM 830 O O . LYS A 1 106 ? 32.138 14.286 -33.645 1.00 49.22 106 LYS A O 1
ATOM 835 N N . GLY A 1 107 ? 34.141 15.043 -32.864 1.00 61.84 107 GLY A N 1
ATOM 836 C CA . GLY A 1 107 ? 34.431 16.143 -33.781 1.00 61.84 107 GLY A CA 1
ATOM 837 C C . GLY A 1 107 ? 33.404 17.270 -33.854 1.00 61.84 107 GLY A C 1
ATOM 838 O O . GLY A 1 107 ? 32.347 17.109 -34.456 1.00 61.84 107 GLY A O 1
ATOM 839 N N . GLN A 1 108 ? 33.790 18.437 -33.345 1.00 40.22 108 GLN A N 1
ATOM 840 C CA . GLN A 1 108 ? 33.928 19.621 -34.191 1.00 40.22 108 GLN A CA 1
ATOM 841 C C . GLN A 1 108 ? 35.037 20.503 -33.624 1.00 40.22 108 GLN A C 1
ATOM 843 O O . GLN A 1 108 ? 35.092 20.608 -32.377 1.00 40.22 108 GLN A O 1
#

Secondary structure (DSSP, 8-state):
--PPPHHHHHHHHHHHHHHHTT-HHHHHHHHHHHSSTHHHHHHHHHHHHTTPPSSHHHHHHHHHHHTT-HHHHHHHHHHHHHHHHHHHHHHIIIIITTPPP-------

pLDDT: mean 83.5, std 16.1, range [37.62, 98.06]

Sequence (108 aa):
ARGEPMASTDPEFHEEVARISGNKVLQSAIEIIRRSGEGASFFEYIRTKVGSQVGADHEAVYEAIVDGDPEAASAAMTRHINNVIRDVRTYWKDHVRSLPAKRKRKGQ

Radius of gyration: 17.93 Å; chains: 1; bounding box: 49×30×47 Å

Foldseek 3Di:
DPDDQLLVCVLVLLLVVQVVVVDPVSNVVSCVVPVDSVVSVVLSVLCVVQPHDPPPLSVQLVVCVVVVNPVSNVVSVVVVVVSSVVSVVVCCVPPVVPDDDDDPPPDD